Protein AF-A0A975AVI3-F1 (afdb_monomer)

Secondary structure (DSSP, 8-state):
---SS-S-HHHHHHHHHHHHHHHHHHHTS-GGG--------------HHHHHHHHHHHHTT-

Organism: NCBI:txid2755338

Nearest PDB structures (foldseek):
  5clo-assembly1_C  TM=6.543E-01  e=3.120E+00  Pseudomonas putida

Mean predicted aligned error: 11.08 Å

Solvent-accessible surface area (backbone atoms only — not comparable to full-atom values): 4211 Å² total; per-residue (Å²): 145,81,89,83,87,80,87,47,78,71,58,48,56,56,50,50,52,54,52,46,52,53,50,22,65,73,73,71,51,65,67,89,80,62,79,90,87,78,88,76,90,76,78,84,80,69,54,68,69,58,54,53,52,53,49,50,59,54,60,76,73,112

pLDDT: mean 80.03, std 14.93, range [41.97, 92.44]

Radius of gyration: 17.54 Å; Cα contacts (8 Å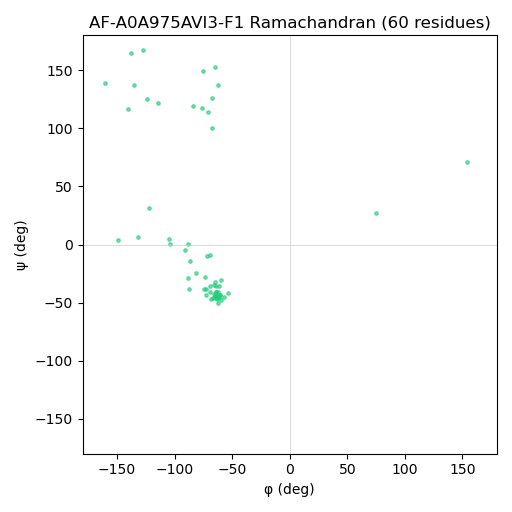, |Δi|>4): 8; chains: 1; bounding box: 40×30×44 Å

Foldseek 3Di:
DDDDPPPPPVVVVVVLVVVLVVVCVVVVHDSVPDDDPDDDDDPPPDPPVRVVVVVVVVVVVD

Sequence (62 aa):
MKDLTNITEGYDEELIAVISAAVAATIGDDIGKFKVKSIVRIPQTSPVWRRIGVQEQMNSRL

Structure (mmCIF, N/CA/C/O backbone):
data_AF-A0A975AVI3-F1
#
_entry.id   AF-A0A975AVI3-F1
#
loop_
_atom_site.group_PDB
_atom_site.id
_atom_site.type_symbol
_atom_site.label_atom_id
_atom_site.label_alt_id
_atom_site.label_comp_id
_atom_site.label_asym_id
_atom_site.label_entity_id
_atom_site.label_seq_id
_atom_site.pdbx_PDB_ins_code
_atom_site.Cartn_x
_atom_site.Cartn_y
_atom_site.Cartn_z
_atom_site.occupancy
_atom_site.B_iso_or_equiv
_atom_site.auth_seq_id
_atom_site.auth_comp_id
_atom_site.auth_asym_id
_atom_site.auth_atom_id
_atom_site.pdbx_PDB_model_num
ATOM 1 N N . MET A 1 1 ? 14.361 -18.797 -24.354 1.00 41.97 1 MET A N 1
ATOM 2 C CA . MET A 1 1 ? 14.459 -17.586 -23.512 1.00 41.97 1 MET A CA 1
ATOM 3 C C . MET A 1 1 ? 13.050 -17.133 -23.165 1.00 41.97 1 MET A C 1
ATOM 5 O O . MET A 1 1 ? 12.513 -16.198 -23.736 1.00 41.97 1 MET A O 1
ATOM 9 N N . LYS A 1 2 ? 12.403 -17.913 -22.314 1.00 51.19 2 LYS A N 1
ATOM 10 C CA . LYS A 1 2 ? 11.063 -17.712 -21.774 1.00 51.19 2 LYS A CA 1
ATOM 11 C C . LYS A 1 2 ? 11.256 -18.149 -20.337 1.00 51.19 2 LYS A C 1
ATOM 13 O O . LYS A 1 2 ? 11.783 -19.240 -20.202 1.00 51.19 2 LYS A O 1
ATOM 18 N N . ASP A 1 3 ? 11.078 -17.226 -19.393 1.00 47.62 3 ASP A N 1
ATOM 19 C CA . ASP A 1 3 ? 10.977 -17.430 -17.933 1.00 47.62 3 ASP A CA 1
ATOM 20 C C . ASP A 1 3 ? 11.432 -16.155 -17.209 1.00 47.62 3 ASP A C 1
ATOM 22 O O . ASP A 1 3 ? 12.507 -16.122 -16.631 1.00 47.62 3 ASP A O 1
ATOM 26 N N . LEU A 1 4 ? 10.638 -15.077 -17.273 1.00 52.88 4 LEU A N 1
ATOM 27 C CA . LEU A 1 4 ? 10.744 -13.950 -16.322 1.00 52.88 4 LEU A CA 1
ATOM 28 C C . LEU A 1 4 ? 9.409 -13.224 -16.052 1.00 52.88 4 LEU A C 1
ATOM 30 O O . LEU A 1 4 ? 9.390 -12.246 -15.314 1.00 52.88 4 LEU A O 1
ATOM 34 N N . THR A 1 5 ? 8.276 -13.679 -16.596 1.00 53.09 5 THR A N 1
ATOM 35 C CA . THR A 1 5 ? 6.980 -12.994 -16.407 1.00 53.09 5 THR A CA 1
ATOM 36 C C . THR A 1 5 ? 6.039 -13.686 -15.422 1.00 53.09 5 THR A C 1
ATOM 38 O O . THR A 1 5 ? 4.918 -13.224 -15.276 1.00 53.09 5 THR A O 1
ATOM 41 N N . ASN A 1 6 ? 6.458 -14.767 -14.749 1.00 46.22 6 ASN A N 1
ATOM 42 C CA . ASN A 1 6 ? 5.561 -15.585 -13.915 1.00 46.22 6 ASN A CA 1
ATOM 43 C C . ASN A 1 6 ? 5.984 -15.708 -12.434 1.00 46.22 6 ASN A C 1
ATOM 45 O O . ASN A 1 6 ? 5.768 -16.734 -11.803 1.00 46.22 6 ASN A O 1
ATOM 49 N N . ILE A 1 7 ? 6.630 -14.685 -11.868 1.00 49.66 7 ILE A N 1
ATOM 50 C CA . ILE A 1 7 ? 6.993 -14.678 -10.433 1.00 49.66 7 ILE A CA 1
ATOM 51 C C . ILE A 1 7 ? 5.871 -14.035 -9.584 1.00 49.66 7 ILE A C 1
ATOM 53 O O . ILE A 1 7 ? 5.941 -14.041 -8.361 1.00 49.66 7 ILE A O 1
ATOM 57 N N . THR A 1 8 ? 4.813 -13.496 -10.201 1.00 51.06 8 THR A N 1
ATOM 58 C CA . THR A 1 8 ? 3.995 -12.448 -9.560 1.00 51.06 8 THR A CA 1
ATOM 59 C C . THR A 1 8 ? 2.481 -12.679 -9.618 1.00 51.06 8 THR A C 1
ATOM 61 O O . THR A 1 8 ? 1.737 -11.810 -9.194 1.00 51.06 8 THR A O 1
ATOM 64 N N . GLU A 1 9 ? 1.964 -13.816 -10.090 1.00 49.00 9 GLU A N 1
ATOM 65 C CA . GLU A 1 9 ? 0.494 -13.964 -10.142 1.00 49.00 9 GLU A CA 1
ATOM 66 C C . GLU A 1 9 ? -0.146 -14.071 -8.741 1.00 49.00 9 GLU A C 1
ATOM 68 O O . GLU A 1 9 ? -1.195 -13.479 -8.514 1.00 49.00 9 GLU A O 1
ATOM 73 N N . GLY A 1 10 ? 0.517 -14.715 -7.769 1.00 48.94 10 GLY A N 1
ATOM 74 C CA . GLY A 1 10 ? 0.015 -14.817 -6.384 1.00 48.94 10 GLY A CA 1
ATOM 75 C C . GLY A 1 10 ? 0.419 -13.662 -5.455 1.00 48.94 10 GLY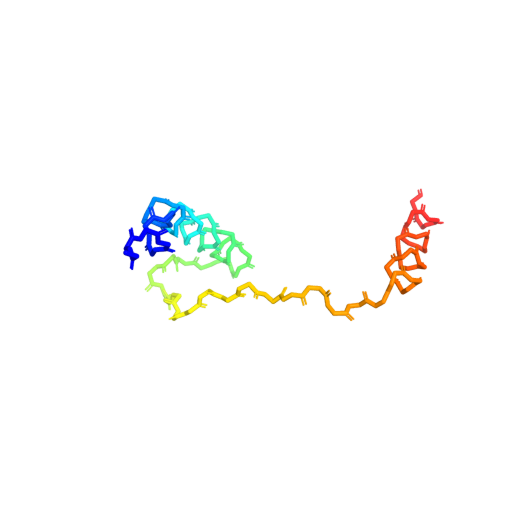 A C 1
ATOM 76 O O . GLY A 1 10 ? -0.309 -13.314 -4.531 1.00 48.94 10 GLY A O 1
ATOM 77 N N . TYR A 1 11 ? 1.566 -13.016 -5.697 1.00 60.56 11 TYR A N 1
ATOM 78 C CA . TYR A 1 11 ? 2.001 -11.885 -4.863 1.00 60.56 11 TYR A CA 1
ATOM 79 C C . TYR A 1 11 ? 1.188 -10.617 -5.119 1.00 60.56 11 TYR A C 1
ATOM 81 O O . TYR A 1 11 ? 1.072 -9.786 -4.219 1.00 60.56 11 TYR A O 1
ATOM 89 N N . ASP A 1 12 ? 0.642 -10.445 -6.324 1.00 75.62 12 ASP A N 1
ATOM 90 C CA . ASP A 1 12 ? -0.110 -9.240 -6.658 1.00 75.62 12 ASP A CA 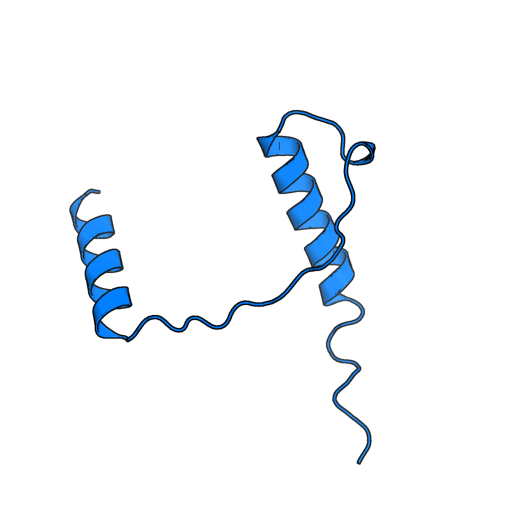1
ATOM 91 C C . ASP A 1 12 ? -1.496 -9.231 -5.996 1.00 75.62 12 ASP A C 1
ATOM 93 O O . ASP A 1 12 ? -1.902 -8.188 -5.487 1.00 75.62 12 ASP A O 1
ATOM 97 N N . GLU A 1 13 ? -2.203 -10.364 -5.905 1.00 84.12 13 GLU A N 1
ATOM 98 C CA . GLU A 1 13 ? -3.541 -10.414 -5.288 1.00 84.12 13 GLU A CA 1
ATOM 99 C C . GLU A 1 13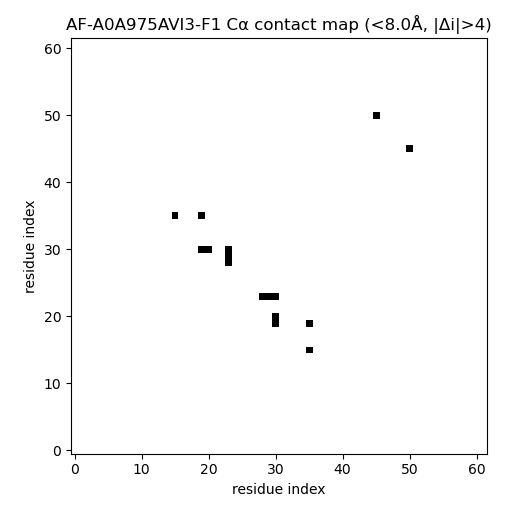 ? -3.514 -10.168 -3.773 1.00 84.12 13 GLU A C 1
ATOM 101 O O . GLU A 1 13 ? -4.263 -9.326 -3.268 1.00 84.12 13 GLU A O 1
ATOM 106 N N . GLU A 1 14 ? -2.606 -10.829 -3.051 1.00 87.69 14 GLU A N 1
ATOM 107 C CA . GLU A 1 14 ? -2.448 -10.648 -1.607 1.00 87.69 14 GLU A CA 1
ATOM 108 C C . GLU A 1 14 ? -2.005 -9.215 -1.284 1.00 87.69 14 GLU A C 1
ATOM 110 O O . GLU A 1 14 ? -2.523 -8.581 -0.360 1.00 87.69 14 GLU A O 1
ATOM 115 N N . LEU A 1 15 ? -1.089 -8.660 -2.086 1.00 87.56 15 LEU A N 1
ATOM 116 C CA . LEU A 1 15 ? -0.617 -7.288 -1.930 1.00 87.56 15 LEU A CA 1
ATOM 117 C C . LEU A 1 15 ? -1.739 -6.274 -2.177 1.00 87.56 15 LEU A C 1
ATOM 119 O O . LEU A 1 15 ? -1.890 -5.324 -1.405 1.00 87.56 15 LEU A O 1
ATOM 123 N N . ILE A 1 16 ? -2.545 -6.474 -3.224 1.00 88.38 16 ILE A N 1
ATOM 124 C CA . ILE A 1 16 ? -3.711 -5.632 -3.508 1.00 88.38 16 ILE A CA 1
ATOM 125 C C . ILE A 1 16 ? -4.707 -5.703 -2.347 1.00 88.38 16 ILE A C 1
ATOM 127 O O . ILE A 1 16 ? -5.202 -4.656 -1.924 1.00 88.38 16 ILE A O 1
ATOM 131 N N . ALA A 1 17 ? -4.979 -6.893 -1.803 1.00 89.94 17 ALA A N 1
ATOM 132 C CA . ALA A 1 17 ? -5.921 -7.076 -0.701 1.00 89.94 17 ALA A CA 1
ATOM 133 C C . ALA A 1 17 ? -5.471 -6.337 0.568 1.00 89.94 17 ALA A C 1
ATOM 135 O O . ALA A 1 17 ? -6.236 -5.550 1.132 1.00 89.94 17 ALA A O 1
ATOM 136 N N . VAL A 1 18 ? -4.214 -6.524 0.981 1.00 91.25 18 VAL A N 1
ATOM 137 C CA . VAL A 1 18 ? -3.662 -5.890 2.188 1.00 91.25 18 VAL A CA 1
ATOM 138 C C . VAL A 1 18 ? -3.602 -4.368 2.042 1.00 91.25 18 VAL A C 1
ATOM 140 O O . VAL A 1 18 ? -4.019 -3.649 2.952 1.00 91.25 18 VAL A O 1
ATOM 143 N N . ILE A 1 19 ? -3.134 -3.854 0.897 1.00 89.50 19 ILE A N 1
ATOM 144 C CA . ILE A 1 19 ? -3.076 -2.403 0.653 1.00 89.50 19 ILE A CA 1
ATOM 145 C C . ILE A 1 19 ? -4.485 -1.805 0.635 1.00 89.50 19 ILE A C 1
ATOM 147 O O . ILE A 1 19 ? -4.712 -0.762 1.246 1.00 89.50 19 ILE A O 1
ATOM 151 N N . SER A 1 20 ? -5.444 -2.463 -0.021 1.00 90.31 20 SER A N 1
ATOM 152 C CA . SER A 1 20 ? -6.829 -1.982 -0.074 1.00 90.31 20 SER A CA 1
ATOM 153 C C . SER A 1 20 ? -7.455 -1.941 1.320 1.00 90.31 20 SER A C 1
ATOM 155 O O . SER A 1 20 ? -8.039 -0.928 1.695 1.00 90.31 20 SER A O 1
ATOM 157 N N . ALA A 1 21 ? -7.270 -2.984 2.132 1.00 90.88 21 ALA A N 1
ATOM 158 C CA . ALA A 1 21 ? -7.754 -3.001 3.510 1.00 90.88 21 ALA A CA 1
ATOM 159 C C . ALA A 1 21 ? -7.142 -1.868 4.357 1.00 90.88 21 ALA A C 1
ATOM 161 O O . ALA A 1 21 ? -7.861 -1.177 5.075 1.00 90.88 21 ALA A O 1
ATOM 162 N N . ALA A 1 22 ? -5.832 -1.626 4.237 1.00 92.25 22 ALA A N 1
ATOM 163 C CA . ALA A 1 22 ? -5.150 -0.554 4.964 1.00 92.25 22 ALA A CA 1
ATOM 164 C C . ALA A 1 22 ? -5.648 0.846 4.563 1.00 92.25 22 ALA A C 1
ATOM 166 O O . ALA A 1 22 ? -5.845 1.713 5.417 1.00 92.25 22 ALA A O 1
ATOM 167 N N . VAL A 1 23 ? -5.882 1.069 3.267 1.00 91.00 23 VAL A N 1
ATOM 168 C CA . VAL A 1 23 ? -6.432 2.332 2.755 1.00 91.00 23 VAL A CA 1
ATOM 169 C C . VAL A 1 23 ? -7.873 2.527 3.227 1.00 91.00 23 VAL A C 1
ATOM 171 O O . VAL A 1 23 ? -8.191 3.598 3.740 1.00 91.00 23 VAL A O 1
ATOM 174 N N . ALA A 1 24 ? -8.716 1.494 3.134 1.00 91.38 24 ALA A N 1
ATOM 175 C CA . ALA A 1 24 ? -10.092 1.522 3.631 1.00 91.38 24 ALA A CA 1
ATOM 176 C C . ALA A 1 24 ? -10.139 1.868 5.130 1.00 91.38 24 ALA A C 1
ATOM 178 O O . ALA A 1 24 ? -10.864 2.772 5.541 1.00 91.38 24 ALA A O 1
ATOM 179 N N . ALA A 1 25 ? -9.275 1.237 5.932 1.00 91.50 25 ALA A N 1
ATOM 180 C CA . ALA A 1 25 ? -9.156 1.511 7.363 1.00 91.50 25 ALA A CA 1
ATOM 181 C C . ALA A 1 25 ? -8.680 2.943 7.668 1.00 91.50 25 ALA A C 1
ATOM 183 O O . ALA A 1 25 ? -9.130 3.543 8.640 1.00 91.50 25 ALA A O 1
ATOM 184 N N . THR A 1 26 ? -7.791 3.502 6.841 1.00 90.44 26 THR A N 1
ATOM 185 C CA . THR A 1 26 ? -7.267 4.869 7.018 1.00 90.44 26 THR A CA 1
ATOM 186 C C . THR A 1 26 ? -8.309 5.932 6.669 1.00 90.44 26 THR A C 1
ATOM 188 O O . THR A 1 26 ? -8.376 6.971 7.321 1.00 90.44 26 THR A O 1
ATOM 191 N N . ILE A 1 27 ? -9.111 5.688 5.632 1.00 90.12 27 ILE A N 1
ATOM 192 C CA . ILE A 1 27 ? -10.157 6.612 5.175 1.00 90.12 27 ILE A CA 1
ATOM 193 C C . ILE A 1 27 ? -11.433 6.462 6.024 1.00 90.12 27 ILE A C 1
ATOM 195 O O . ILE A 1 27 ? -12.196 7.417 6.150 1.00 90.12 27 ILE A O 1
ATOM 199 N N . GLY A 1 28 ? -11.643 5.296 6.643 1.00 88.81 28 GLY A N 1
ATOM 200 C CA . GLY A 1 28 ? -12.850 4.986 7.409 1.00 88.81 28 GLY A CA 1
ATOM 201 C C . GLY A 1 28 ? -14.062 4.697 6.520 1.00 88.81 28 GLY A C 1
ATOM 202 O O . GLY A 1 28 ? -15.191 4.946 6.935 1.00 88.81 28 GLY A O 1
ATOM 203 N N . ASP A 1 29 ? -13.830 4.209 5.301 1.00 85.62 29 ASP A N 1
ATOM 204 C CA . ASP A 1 29 ? -14.871 3.910 4.312 1.00 85.62 29 ASP A CA 1
ATOM 205 C C . ASP A 1 29 ? -14.724 2.471 3.787 1.00 85.62 29 ASP A C 1
ATOM 207 O O . ASP A 1 29 ? -13.716 1.801 4.021 1.00 85.62 29 ASP A O 1
ATOM 211 N N . ASP A 1 30 ? -15.746 1.979 3.093 1.00 86.44 30 ASP A N 1
ATOM 212 C CA . ASP A 1 30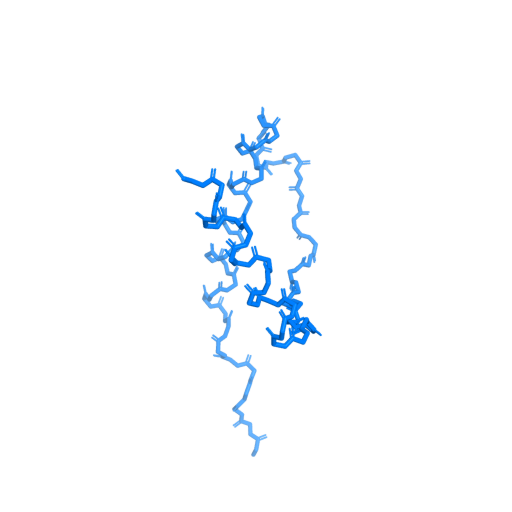 ? -15.813 0.607 2.590 1.00 86.44 30 ASP A CA 1
ATOM 213 C C . ASP A 1 30 ? -14.920 0.375 1.351 1.00 86.44 30 ASP A C 1
ATOM 215 O O . ASP A 1 30 ? -14.727 1.257 0.507 1.00 86.44 30 ASP A O 1
ATOM 219 N N . ILE A 1 31 ? -14.409 -0.853 1.199 1.00 83.38 31 ILE A N 1
ATOM 220 C CA . ILE A 1 31 ? -13.518 -1.265 0.098 1.00 83.38 31 ILE A CA 1
ATOM 221 C C . ILE A 1 31 ? -14.186 -1.076 -1.278 1.00 83.38 31 ILE A C 1
ATOM 223 O O . ILE A 1 31 ? -13.509 -0.762 -2.254 1.00 83.38 31 ILE A O 1
ATOM 227 N N . GLY A 1 32 ? -15.514 -1.197 -1.377 1.00 85.88 32 GLY A N 1
ATOM 228 C CA . GLY A 1 32 ? -16.251 -1.042 -2.635 1.00 85.88 32 GLY A CA 1
ATOM 229 C C . GLY A 1 32 ? -16.289 0.385 -3.199 1.00 85.88 32 GLY A C 1
ATOM 230 O O . GLY A 1 32 ? -16.757 0.587 -4.321 1.00 85.88 32 GLY A O 1
ATOM 231 N N . LYS A 1 33 ? -15.822 1.393 -2.449 1.00 88.88 33 LYS A N 1
ATOM 232 C CA . LYS A 1 33 ? -15.875 2.812 -2.847 1.00 88.88 33 LYS A CA 1
ATOM 233 C C . LYS A 1 33 ? -14.690 3.270 -3.690 1.00 88.88 33 LYS A C 1
ATOM 235 O O . LYS A 1 33 ? -14.766 4.324 -4.323 1.00 88.88 33 LYS A O 1
ATOM 240 N N . PHE A 1 34 ? -13.616 2.488 -3.747 1.00 87.69 34 PHE A N 1
ATOM 241 C CA . PHE A 1 34 ? -12.437 2.809 -4.542 1.00 87.69 34 PHE A CA 1
ATOM 242 C C . PHE A 1 34 ? -11.906 1.578 -5.276 1.00 87.69 34 PHE A C 1
ATOM 244 O O . PHE A 1 34 ? -12.270 0.443 -4.993 1.00 87.69 34 PHE A O 1
ATOM 251 N N . LYS A 1 35 ? -11.043 1.812 -6.267 1.00 88.31 35 LYS A N 1
ATOM 252 C CA . LYS A 1 35 ? -10.379 0.741 -7.014 1.00 88.31 35 LYS A CA 1
ATOM 253 C C . LYS A 1 35 ? -8.901 1.041 -7.189 1.00 88.31 35 LYS A C 1
ATOM 255 O O . LYS A 1 35 ? -8.523 2.165 -7.528 1.00 88.31 35 LYS A O 1
ATOM 260 N N . VAL A 1 36 ? -8.070 0.023 -7.004 1.00 85.69 36 VAL A N 1
ATOM 261 C CA . VAL A 1 36 ? -6.634 0.105 -7.27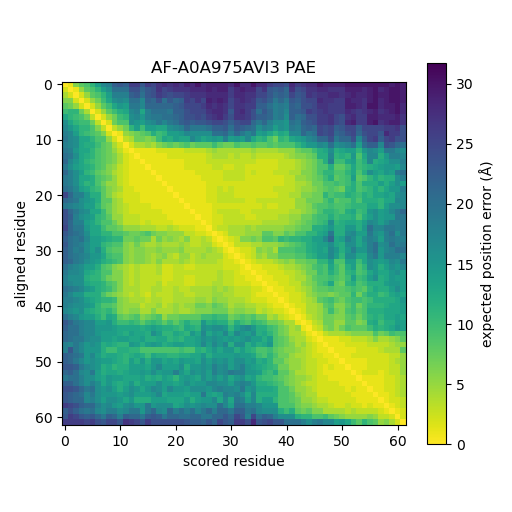5 1.00 85.69 36 VAL A CA 1
ATOM 262 C C . VAL A 1 36 ? -6.426 0.044 -8.788 1.00 85.69 36 VAL A C 1
ATOM 264 O O . VAL A 1 36 ? -6.794 -0.930 -9.435 1.00 85.69 36 VAL A O 1
ATOM 267 N N . LYS A 1 37 ? -5.869 1.110 -9.374 1.00 87.31 37 LYS A N 1
ATOM 268 C CA . LYS A 1 37 ? -5.603 1.181 -10.823 1.00 87.31 37 LYS A CA 1
ATOM 269 C C . LYS A 1 37 ? -4.238 0.601 -11.200 1.00 87.31 37 LYS A C 1
ATOM 271 O O . LYS A 1 37 ? -4.100 0.018 -12.266 1.00 87.31 37 LYS A O 1
ATOM 276 N N . SER A 1 38 ? -3.226 0.840 -10.370 1.00 82.69 38 SER A N 1
ATOM 277 C CA . SER A 1 38 ? -1.846 0.425 -10.618 1.00 82.69 38 SER A CA 1
ATOM 278 C C . SER A 1 38 ? -1.075 0.414 -9.307 1.00 82.69 38 SER A C 1
ATOM 280 O O . SER A 1 38 ? -1.185 1.359 -8.527 1.00 82.69 38 SER A O 1
ATOM 282 N N . ILE A 1 39 ? -0.242 -0.605 -9.114 1.00 83.50 39 ILE A N 1
ATOM 283 C CA . ILE A 1 39 ? 0.770 -0.649 -8.060 1.00 83.50 39 ILE A CA 1
ATOM 284 C C . ILE A 1 39 ? 2.120 -0.649 -8.761 1.00 83.50 39 ILE A C 1
ATOM 286 O O . ILE A 1 39 ? 2.392 -1.506 -9.596 1.00 83.50 39 ILE A O 1
ATOM 290 N N . VAL A 1 40 ? 2.956 0.342 -8.462 1.00 83.31 40 VAL A N 1
ATOM 291 C CA . VAL A 1 40 ? 4.288 0.454 -9.059 1.00 83.31 40 VAL A CA 1
ATOM 292 C C . VAL A 1 40 ? 5.304 0.515 -7.937 1.00 83.31 40 VAL A C 1
ATOM 294 O O . VAL A 1 40 ? 5.217 1.370 -7.055 1.00 83.31 40 VAL A O 1
ATOM 297 N N . ARG A 1 41 ? 6.286 -0.389 -7.967 1.00 79.88 41 ARG A N 1
ATOM 298 C CA . ARG A 1 41 ? 7.429 -0.308 -7.058 1.00 79.88 41 ARG A CA 1
ATOM 299 C C . ARG A 1 41 ? 8.303 0.862 -7.483 1.00 79.88 41 ARG A C 1
ATOM 301 O O . ARG A 1 41 ? 8.898 0.840 -8.558 1.00 79.88 41 ARG A O 1
ATOM 308 N N . ILE A 1 42 ? 8.384 1.874 -6.629 1.00 83.75 42 ILE A N 1
ATOM 309 C CA . ILE A 1 42 ? 9.274 3.009 -6.849 1.00 83.75 42 ILE A CA 1
ATOM 310 C C . ILE A 1 42 ? 10.660 2.612 -6.327 1.00 83.75 42 ILE A C 1
ATOM 312 O O . ILE A 1 42 ? 10.786 2.302 -5.137 1.00 83.75 42 ILE A O 1
ATOM 316 N N . PRO A 1 43 ? 11.703 2.593 -7.176 1.00 80.50 43 PRO A N 1
ATOM 317 C CA . PRO A 1 43 ? 13.052 2.335 -6.704 1.00 80.50 43 PRO A CA 1
ATOM 318 C C . PRO A 1 43 ? 13.458 3.433 -5.719 1.00 80.50 43 PRO A C 1
ATOM 320 O O . PRO A 1 43 ? 1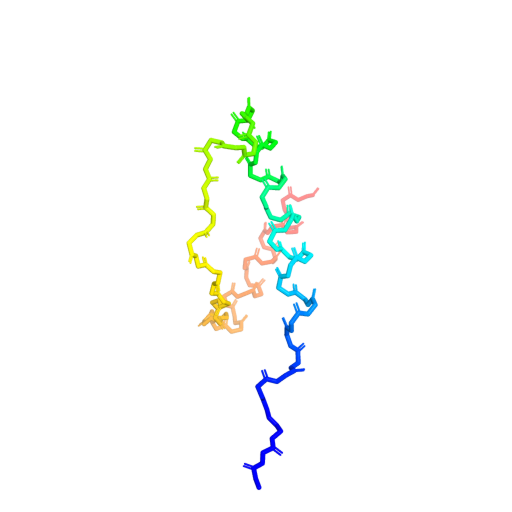3.200 4.616 -5.940 1.00 80.50 43 PRO A O 1
ATOM 323 N N . GLN A 1 44 ? 14.103 3.048 -4.621 1.00 74.12 44 GLN A N 1
ATOM 324 C CA . GLN A 1 44 ? 14.695 4.012 -3.700 1.00 74.12 44 GLN A CA 1
ATOM 325 C C . GLN A 1 44 ? 15.873 4.696 -4.406 1.00 74.12 44 GLN A C 1
ATOM 327 O O . GLN A 1 44 ? 16.952 4.124 -4.526 1.00 74.12 44 GLN A O 1
ATOM 332 N N . THR A 1 45 ? 15.652 5.912 -4.909 1.00 79.38 45 THR A N 1
ATOM 333 C CA . THR A 1 45 ? 16.671 6.736 -5.589 1.00 79.38 45 THR A CA 1
ATOM 334 C C . THR A 1 45 ? 17.463 7.616 -4.622 1.00 79.38 45 THR A C 1
ATOM 336 O O . THR A 1 45 ? 18.333 8.386 -5.028 1.00 79.38 45 THR A O 1
ATOM 339 N N . SER A 1 46 ? 17.159 7.536 -3.329 1.00 83.38 46 SER A N 1
ATOM 340 C CA . SER A 1 46 ? 17.841 8.288 -2.287 1.00 83.38 46 SER A CA 1
ATOM 341 C C . SER A 1 46 ? 19.293 7.801 -2.148 1.00 83.38 46 SER A C 1
ATOM 343 O O . SER A 1 46 ? 19.532 6.609 -1.945 1.00 83.38 46 SER A O 1
ATOM 345 N N . PRO A 1 47 ? 20.291 8.704 -2.231 1.00 85.62 47 PRO A N 1
ATOM 346 C CA . PRO A 1 47 ? 21.679 8.320 -2.022 1.00 85.62 47 PRO A CA 1
ATOM 347 C C . PRO A 1 47 ? 21.885 7.847 -0.580 1.00 85.62 47 PRO A C 1
ATOM 349 O O . PRO A 1 47 ? 21.184 8.278 0.341 1.00 85.62 47 PRO A O 1
ATOM 352 N N . VAL A 1 48 ? 22.872 6.971 -0.377 1.00 84.81 48 VAL A N 1
ATOM 353 C CA . VAL A 1 48 ? 23.092 6.268 0.900 1.00 84.81 48 VAL A CA 1
ATOM 354 C C . VAL A 1 48 ? 23.190 7.231 2.090 1.00 84.81 48 VAL A C 1
ATOM 356 O O . VAL A 1 48 ? 22.565 6.983 3.119 1.00 84.81 48 VAL A O 1
ATOM 359 N N . TRP A 1 49 ? 23.883 8.364 1.937 1.00 84.62 49 TRP A N 1
ATOM 360 C CA . TRP A 1 49 ? 24.026 9.372 2.995 1.00 84.62 49 TRP A CA 1
ATOM 361 C C . TRP A 1 49 ? 22.686 9.978 3.435 1.00 84.62 49 TRP A C 1
ATOM 363 O O . TRP A 1 49 ? 22.482 10.220 4.622 1.00 84.62 49 TRP A O 1
ATOM 373 N N . ARG A 1 50 ? 21.742 10.173 2.504 1.00 89.94 50 ARG A N 1
ATOM 374 C CA . ARG A 1 50 ? 20.421 10.742 2.803 1.00 89.94 50 ARG A CA 1
ATOM 375 C C . ARG A 1 50 ? 19.594 9.769 3.628 1.00 89.94 50 ARG A C 1
ATOM 377 O O . ARG A 1 50 ? 18.930 10.175 4.574 1.00 89.94 50 ARG A O 1
ATOM 384 N N . ARG A 1 51 ? 19.661 8.482 3.280 1.00 87.69 51 ARG A N 1
ATOM 385 C CA . ARG A 1 51 ? 18.973 7.414 4.011 1.00 87.69 51 ARG A CA 1
ATOM 386 C C . ARG A 1 51 ? 19.491 7.302 5.442 1.00 87.69 51 ARG A C 1
ATOM 388 O O . ARG A 1 51 ? 18.689 7.257 6.367 1.00 87.69 51 ARG A O 1
ATOM 395 N N . ILE A 1 52 ? 20.813 7.296 5.612 1.00 89.69 52 ILE A N 1
ATOM 396 C CA . ILE A 1 52 ? 21.447 7.210 6.933 1.00 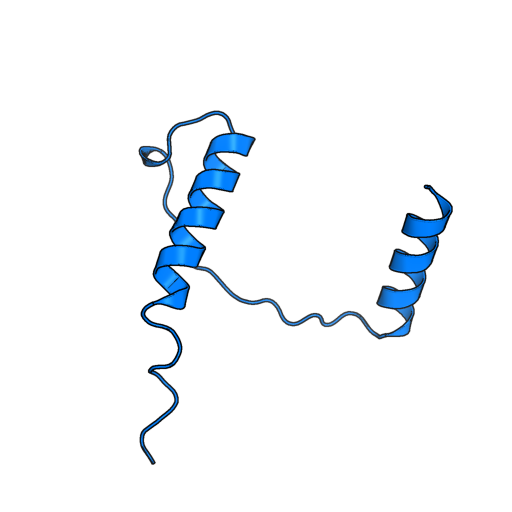89.69 52 ILE A CA 1
ATOM 397 C C . ILE A 1 52 ? 21.106 8.443 7.779 1.00 89.69 52 ILE A C 1
ATOM 399 O O . ILE A 1 52 ? 20.683 8.285 8.916 1.00 89.69 52 ILE A O 1
ATOM 403 N N . GLY A 1 53 ? 21.197 9.654 7.218 1.00 91.06 53 GLY A N 1
ATOM 404 C CA . GLY A 1 53 ? 20.886 10.883 7.957 1.00 91.06 53 GLY A CA 1
ATOM 405 C C . GLY A 1 53 ? 19.428 10.970 8.427 1.00 91.06 53 GLY A C 1
ATOM 406 O O . GLY A 1 53 ? 19.172 11.363 9.561 1.00 91.06 53 GLY A O 1
ATOM 407 N N . VAL A 1 54 ? 18.467 10.558 7.589 1.00 90.06 54 VAL A N 1
ATOM 408 C CA . VAL A 1 54 ? 17.046 10.509 7.983 1.00 90.06 54 VAL A CA 1
ATOM 409 C C . VAL A 1 54 ? 16.814 9.462 9.073 1.00 90.06 54 VAL A C 1
ATOM 411 O O . VAL A 1 54 ? 16.109 9.747 10.037 1.00 90.06 54 VAL A O 1
ATOM 414 N N . GLN A 1 55 ? 17.419 8.276 8.952 1.00 91.25 55 GLN A N 1
ATOM 415 C CA . GLN A 1 55 ? 17.300 7.226 9.966 1.00 91.25 55 GLN A CA 1
ATOM 416 C C . GLN A 1 55 ? 17.863 7.673 11.319 1.00 91.25 55 GLN A C 1
ATOM 418 O O . GLN A 1 55 ? 17.205 7.486 12.338 1.00 91.25 55 GLN A O 1
ATOM 423 N N . GLU A 1 56 ? 19.040 8.301 11.314 1.00 91.56 56 GLU A N 1
ATOM 424 C CA . GLU A 1 56 ? 19.684 8.829 12.517 1.00 91.56 56 GLU A CA 1
ATOM 425 C C . GLU A 1 56 ? 18.796 9.870 13.210 1.00 91.56 56 GLU A C 1
ATOM 427 O O . GLU A 1 56 ? 18.529 9.767 14.402 1.00 91.56 56 GLU A O 1
ATOM 432 N N . GLN A 1 57 ? 18.247 10.825 12.451 1.00 91.69 57 GLN A N 1
ATOM 433 C CA . GLN A 1 57 ? 17.377 11.872 12.993 1.00 91.69 57 GLN A CA 1
ATOM 434 C C . GLN A 1 57 ? 16.053 11.327 13.558 1.00 91.69 57 GLN A C 1
ATOM 436 O O . GLN A 1 57 ? 15.486 11.910 14.481 1.00 91.69 57 GLN A O 1
ATOM 441 N N . MET A 1 58 ? 15.510 10.250 12.986 1.00 92.44 58 MET A N 1
ATOM 442 C CA . MET A 1 58 ? 14.310 9.604 13.525 1.00 92.44 58 MET A CA 1
ATOM 443 C C . MET A 1 58 ? 14.624 8.847 14.816 1.00 92.44 58 MET A C 1
ATOM 445 O O . MET A 1 58 ? 13.887 8.986 15.787 1.00 92.44 58 MET A O 1
ATOM 449 N N . ASN A 1 59 ? 15.736 8.108 14.848 1.00 89.44 59 ASN A N 1
ATOM 450 C CA . ASN A 1 59 ? 16.173 7.381 16.038 1.00 89.44 59 ASN A CA 1
ATOM 451 C C . ASN A 1 59 ? 16.551 8.321 17.185 1.00 89.44 59 ASN A C 1
ATOM 453 O O . ASN A 1 59 ? 16.289 7.998 18.334 1.00 89.44 59 ASN A O 1
ATOM 457 N N . SER A 1 60 ? 17.121 9.491 16.890 1.00 90.50 60 SER A N 1
ATOM 458 C CA . SER A 1 60 ? 17.494 10.480 17.908 1.00 90.50 60 SER A CA 1
ATOM 459 C C . SER A 1 60 ? 16.295 11.197 18.542 1.00 90.50 60 SER A C 1
ATOM 461 O O . SER A 1 60 ? 16.479 12.015 19.440 1.00 90.50 60 SER A O 1
ATOM 463 N N . ARG A 1 61 ? 15.090 11.016 17.990 1.00 79.69 61 ARG A N 1
ATOM 464 C CA . ARG A 1 61 ? 13.842 11.637 18.463 1.00 79.69 61 ARG A CA 1
ATOM 465 C C . ARG A 1 61 ? 12.947 10.657 19.231 1.00 79.69 61 ARG A C 1
ATOM 467 O O . ARG A 1 61 ? 11.861 11.061 19.642 1.00 79.69 61 ARG A O 1
ATOM 474 N N . LEU A 1 62 ? 13.394 9.410 19.389 1.00 58.84 62 LEU A N 1
ATOM 475 C CA . LEU A 1 62 ? 12.829 8.391 20.276 1.00 58.84 62 LEU A CA 1
ATOM 476 C C . LEU A 1 62 ? 13.586 8.401 21.609 1.00 58.84 62 LE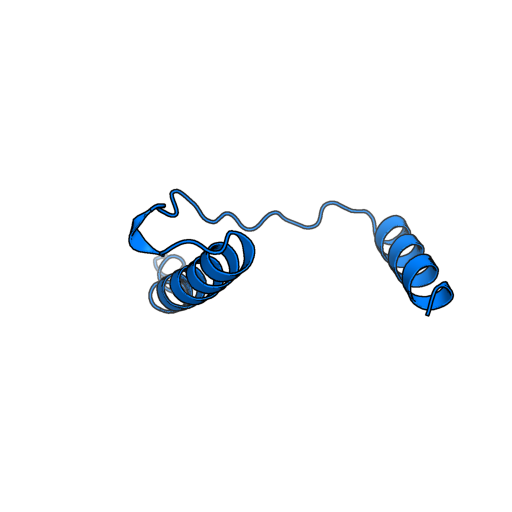U A C 1
ATOM 478 O O . LEU A 1 62 ? 12.923 8.150 22.636 1.00 58.84 62 LEU A O 1
#